Protein AF-A0A670KBK2-F1 (afdb_monomer_lite)

Foldseek 3Di:
DVVLVVLVVVLVVLVVPADPVDLVSVLVSLVSQLVSLVVVQVVLVCCVPPPVVVCCVVVVPDDDPRDSPCSVVSNVVSVVVNVVSVPDDD

Organism: Podarcis muralis (NCBI:txid64176)

Sequence (90 aa):
PKTDHFLFLVSSHQLSKTNFSNNNDFRALLQSLYATFKEFKMHEQIENEYIIGLLQQRSRTVYNVHSDNKLSEMLSLFEKGVTCLNNTPY

pLDDT: mean 79.99, std 12.38, range [40.72, 91.69]

Secondary structure (DSSP, 8-state):
-HHHHHHHHHHHHHHHH--TTSHHHHHHHHHHHHHHHHHHHHHHHHHIIIIIHHHHHHHS---SSS--TTHHHHHHHHHHHHHHHHH---

Structure (mmCIF, N/CA/C/O backbone):
data_AF-A0A670KBK2-F1
#
_entry.id   AF-A0A670KBK2-F1
#
loop_
_atom_site.group_PDB
_atom_site.id
_atom_site.type_symbol
_atom_site.label_atom_id
_atom_site.label_alt_id
_atom_site.label_comp_id
_atom_site.label_asym_id
_atom_site.label_entity_id
_atom_site.label_seq_id
_atom_site.pdbx_PDB_ins_code
_atom_site.Cartn_x
_atom_site.Cartn_y
_atom_site.Cartn_z
_atom_site.occupancy
_atom_site.B_iso_or_equiv
_atom_site.auth_seq_id
_atom_site.auth_comp_id
_atom_site.auth_asym_id
_atom_site.auth_atom_id
_atom_site.pdbx_PDB_model_num
ATOM 1 N N . PRO A 1 1 ? -9.580 8.154 6.085 1.00 52.47 1 PRO A N 1
ATOM 2 C CA . PRO A 1 1 ? -10.496 8.100 4.920 1.00 52.47 1 PRO A CA 1
ATOM 3 C C . PRO A 1 1 ? -10.217 9.104 3.776 1.00 52.47 1 PRO A C 1
ATOM 5 O O . PRO A 1 1 ? -10.366 8.722 2.622 1.00 52.47 1 PRO A O 1
ATOM 8 N N . LYS A 1 2 ? -9.875 10.385 4.033 1.00 40.72 2 LYS A N 1
ATOM 9 C CA . LYS A 1 2 ? -9.595 11.361 2.948 1.00 40.72 2 LYS A CA 1
ATOM 10 C C . LYS A 1 2 ? -8.153 11.299 2.427 1.00 40.72 2 LYS A C 1
ATOM 12 O O . LYS A 1 2 ? -7.953 11.460 1.231 1.00 40.72 2 LYS A O 1
ATOM 17 N N . THR A 1 3 ? -7.173 11.046 3.289 1.00 48.72 3 THR A N 1
ATOM 18 C CA . THR A 1 3 ? -5.746 10.924 2.933 1.00 48.72 3 THR A CA 1
ATOM 19 C C . THR A 1 3 ? -5.463 9.689 2.079 1.00 48.72 3 THR A C 1
ATOM 21 O O . THR A 1 3 ? -4.744 9.784 1.089 1.00 48.72 3 THR A O 1
ATOM 24 N N . ASP A 1 4 ? -6.129 8.573 2.373 1.00 57.47 4 ASP A N 1
ATOM 25 C CA . ASP A 1 4 ? -5.913 7.291 1.686 1.00 57.47 4 ASP A CA 1
ATOM 26 C C . ASP A 1 4 ? -6.359 7.346 0.219 1.00 57.47 4 ASP A C 1
ATOM 28 O O . ASP A 1 4 ? -5.701 6.817 -0.675 1.00 57.47 4 ASP A O 1
ATOM 32 N N . HIS A 1 5 ? -7.438 8.087 -0.047 1.00 59.34 5 HIS A N 1
ATOM 33 C CA . HIS A 1 5 ? -7.933 8.336 -1.398 1.00 59.34 5 HIS A CA 1
ATOM 34 C C . HIS A 1 5 ? -6.977 9.225 -2.212 1.00 59.34 5 HIS A C 1
ATOM 36 O O . HIS A 1 5 ? -6.802 9.011 -3.412 1.00 59.34 5 HIS A O 1
ATOM 42 N N . PHE A 1 6 ? -6.327 10.206 -1.574 1.00 56.53 6 PHE A N 1
ATOM 43 C CA . PHE A 1 6 ? -5.308 11.031 -2.231 1.00 56.53 6 PHE A CA 1
ATOM 44 C C . PHE A 1 6 ? -4.052 10.218 -2.565 1.00 56.53 6 PHE A C 1
ATOM 46 O O . PHE A 1 6 ? -3.559 10.320 -3.688 1.00 56.53 6 PHE A O 1
ATOM 53 N N . LEU A 1 7 ? -3.572 9.369 -1.650 1.00 61.50 7 LEU A N 1
ATOM 54 C CA . LEU A 1 7 ? -2.431 8.486 -1.916 1.00 61.50 7 LEU A CA 1
ATOM 55 C C . LEU A 1 7 ? -2.734 7.454 -3.012 1.00 61.50 7 LEU A C 1
ATOM 57 O O . LEU A 1 7 ? -1.921 7.275 -3.917 1.00 61.50 7 LEU A O 1
ATOM 61 N N . PHE A 1 8 ? -3.922 6.842 -3.002 1.00 66.44 8 PHE A N 1
ATOM 62 C CA . PHE A 1 8 ? -4.329 5.883 -4.034 1.00 66.44 8 PHE A CA 1
ATOM 63 C C . PHE A 1 8 ? -4.371 6.505 -5.442 1.00 66.44 8 PHE A C 1
ATOM 65 O O . PHE A 1 8 ? -3.887 5.910 -6.411 1.00 66.44 8 PHE A O 1
ATOM 72 N N . LEU A 1 9 ? -4.895 7.731 -5.568 1.00 62.91 9 LEU A N 1
ATOM 73 C CA . LEU A 1 9 ? -4.902 8.464 -6.839 1.00 62.91 9 LEU A CA 1
ATOM 74 C C . LEU A 1 9 ? -3.483 8.772 -7.340 1.00 62.91 9 LEU A C 1
ATOM 76 O O . LEU A 1 9 ? -3.222 8.669 -8.541 1.00 62.91 9 LEU A O 1
ATOM 80 N N . VAL A 1 10 ? -2.557 9.104 -6.434 1.00 64.94 10 VAL A N 1
ATOM 81 C CA . VAL A 1 10 ? -1.148 9.350 -6.777 1.00 64.94 10 VAL A CA 1
ATOM 82 C C . VAL A 1 10 ? -0.475 8.072 -7.287 1.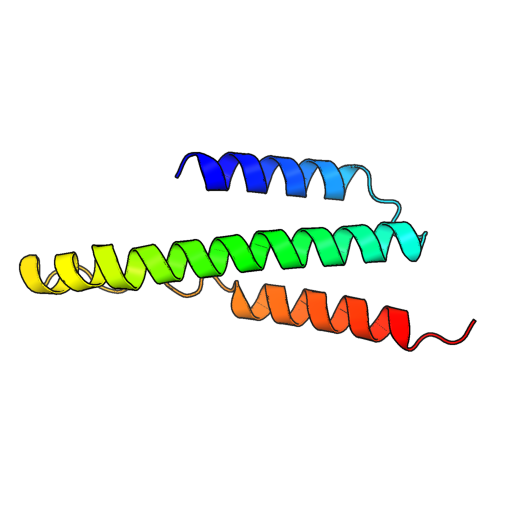00 64.94 10 VAL A C 1
ATOM 84 O O . VAL A 1 10 ? 0.198 8.119 -8.319 1.00 64.94 10 VAL A O 1
ATOM 87 N N . SER A 1 11 ? -0.707 6.920 -6.649 1.00 70.94 11 SER A N 1
ATOM 88 C CA . SER A 1 11 ? -0.158 5.633 -7.103 1.00 70.94 11 SER A CA 1
ATOM 89 C C . SER A 1 11 ? -0.682 5.228 -8.488 1.00 70.94 11 SER A C 1
ATOM 91 O O . SER A 1 11 ? 0.099 4.808 -9.342 1.00 70.94 11 SER A O 1
ATOM 93 N N . SER A 1 12 ? -1.983 5.405 -8.749 1.00 77.12 12 SER A N 1
ATOM 94 C CA . SER A 1 12 ? -2.600 5.107 -10.054 1.00 77.12 12 SER A CA 1
ATOM 95 C C . SER A 1 12 ? -2.035 5.986 -11.178 1.00 77.12 12 SER A C 1
ATOM 97 O O . SER A 1 12 ? -1.703 5.506 -12.266 1.00 77.12 12 SER A O 1
ATOM 99 N N . HIS A 1 13 ? -1.831 7.275 -10.894 1.00 80.56 13 HIS A N 1
ATOM 100 C CA . HIS A 1 13 ? -1.218 8.191 -11.847 1.00 80.56 13 HIS A CA 1
ATOM 101 C C . HIS A 1 13 ? 0.218 7.788 -12.204 1.00 80.56 13 HIS A C 1
ATOM 103 O O . HIS A 1 13 ? 0.582 7.797 -13.382 1.00 80.56 13 HIS A O 1
ATOM 109 N N . GLN A 1 14 ? 1.020 7.404 -11.208 1.00 82.19 14 GLN A N 1
ATOM 110 C CA . GLN A 1 14 ? 2.392 6.945 -11.426 1.00 82.19 14 GLN A CA 1
ATOM 111 C C . GLN A 1 14 ? 2.429 5.654 -12.251 1.00 82.19 14 GLN A C 1
ATOM 113 O O . GLN A 1 14 ? 3.123 5.617 -13.263 1.00 82.19 14 GLN A O 1
ATOM 118 N N . LEU A 1 15 ? 1.604 4.657 -11.909 1.00 85.31 15 LEU A N 1
ATOM 119 C CA . LEU A 1 15 ? 1.466 3.405 -12.667 1.00 85.31 15 LEU A CA 1
ATOM 120 C C . LEU A 1 15 ? 1.182 3.639 -14.159 1.00 85.31 15 LEU A C 1
ATOM 122 O O . LEU A 1 15 ? 1.756 2.959 -15.003 1.00 85.31 15 LEU A O 1
ATOM 126 N N . SER A 1 16 ? 0.332 4.618 -14.490 1.00 86.56 16 SER A N 1
ATOM 127 C CA . SER A 1 16 ? -0.028 4.926 -15.884 1.00 86.56 16 SER A CA 1
ATOM 128 C C . SER A 1 16 ? 1.083 5.601 -16.702 1.00 86.56 16 SER A C 1
ATOM 130 O O . SER A 1 16 ? 1.018 5.608 -17.930 1.00 86.56 16 SER A O 1
ATOM 132 N N . LYS A 1 17 ? 2.085 6.193 -16.037 1.00 87.19 17 LYS A N 1
ATOM 133 C CA . LYS A 1 17 ? 3.159 6.980 -16.667 1.00 87.19 17 LYS A CA 1
ATOM 134 C C . LYS A 1 17 ? 4.532 6.318 -16.595 1.00 87.19 17 LYS A C 1
ATOM 136 O O . LYS A 1 17 ? 5.444 6.763 -17.289 1.00 87.19 17 LYS A O 1
ATOM 141 N N . THR A 1 18 ? 4.701 5.296 -15.761 1.00 88.94 18 THR A N 1
ATOM 142 C CA . THR A 1 18 ? 5.972 4.586 -15.621 1.00 88.94 18 THR A CA 1
ATOM 143 C C . THR A 1 18 ? 6.311 3.809 -16.890 1.00 88.94 18 THR A C 1
ATOM 145 O O . THR A 1 18 ? 5.522 3.006 -17.383 1.00 88.94 18 THR A O 1
ATOM 148 N N . ASN A 1 19 ? 7.533 3.997 -17.385 1.00 89.31 19 ASN A N 1
ATOM 149 C CA . ASN A 1 19 ? 8.101 3.137 -18.411 1.00 89.31 19 ASN A CA 1
ATOM 150 C C . ASN A 1 19 ? 8.672 1.865 -17.765 1.00 89.31 19 ASN A C 1
ATOM 152 O O . ASN A 1 19 ? 9.764 1.880 -17.203 1.00 89.31 19 ASN A O 1
ATOM 156 N N . PHE A 1 20 ? 7.948 0.751 -17.872 1.00 88.19 20 PHE A N 1
ATOM 157 C CA . PHE A 1 20 ? 8.360 -0.535 -17.295 1.00 88.19 20 PHE A CA 1
ATOM 158 C C . PHE A 1 20 ? 9.603 -1.153 -17.953 1.00 88.19 20 PHE A C 1
ATOM 160 O O . PHE A 1 20 ? 10.227 -2.024 -17.354 1.00 88.19 20 PHE A O 1
ATOM 167 N N . SER A 1 21 ? 9.990 -0.699 -19.150 1.00 88.12 21 SER A N 1
ATOM 168 C CA . SER A 1 21 ? 11.225 -1.135 -19.817 1.00 88.12 21 SER A CA 1
ATOM 169 C C . SER A 1 21 ? 12.464 -0.379 -19.323 1.00 88.12 21 SER A C 1
ATOM 171 O O . SER A 1 21 ? 13.585 -0.789 -19.611 1.00 88.12 21 SER A O 1
ATOM 173 N N . ASN A 1 22 ? 12.285 0.735 -18.603 1.00 89.50 22 ASN A N 1
ATOM 174 C CA . ASN A 1 22 ? 13.372 1.486 -17.986 1.00 89.50 22 ASN A CA 1
ATOM 175 C C . ASN A 1 22 ? 13.524 1.059 -16.521 1.00 89.50 22 ASN A C 1
ATOM 177 O O . ASN A 1 22 ? 12.683 1.373 -15.679 1.00 89.50 22 ASN A O 1
ATOM 181 N N . ASN A 1 23 ? 14.637 0.395 -16.201 1.00 87.81 23 ASN A N 1
ATOM 182 C CA . ASN A 1 23 ? 14.919 -0.092 -14.848 1.00 87.81 23 ASN A CA 1
ATOM 183 C C . ASN A 1 23 ? 14.899 1.019 -13.786 1.00 87.81 23 ASN A C 1
ATOM 185 O O . ASN A 1 23 ? 14.501 0.764 -12.649 1.00 87.81 23 ASN A O 1
ATOM 189 N N . ASN A 1 24 ? 15.286 2.249 -14.139 1.00 87.75 24 ASN A N 1
ATOM 190 C CA . ASN A 1 24 ? 15.256 3.376 -13.207 1.00 87.75 24 ASN A CA 1
ATOM 191 C C . ASN A 1 24 ? 13.820 3.830 -12.916 1.00 87.75 24 ASN A C 1
ATOM 193 O O . ASN A 1 24 ? 13.467 4.012 -11.750 1.00 87.75 24 ASN A O 1
ATOM 197 N N . ASP A 1 25 ? 12.980 3.948 -13.948 1.00 87.56 25 ASP A N 1
ATOM 198 C CA . ASP A 1 25 ? 11.574 4.346 -13.791 1.00 87.56 25 ASP A CA 1
ATOM 199 C C . ASP A 1 25 ? 10.785 3.266 -13.040 1.00 87.56 25 ASP A C 1
ATOM 201 O O . ASP A 1 25 ? 9.979 3.571 -12.158 1.00 87.56 25 ASP A O 1
ATOM 205 N N . PHE A 1 26 ? 11.060 1.992 -13.334 1.00 87.75 26 PHE A N 1
ATOM 206 C CA . PHE A 1 26 ? 10.452 0.866 -12.635 1.00 87.75 26 PHE A CA 1
ATOM 207 C C . PHE A 1 26 ? 10.888 0.795 -11.163 1.00 87.75 26 PHE A C 1
ATOM 209 O O . PHE A 1 26 ? 10.049 0.617 -10.278 1.00 87.75 26 PHE A O 1
ATOM 216 N N . ARG A 1 27 ? 12.175 1.022 -10.861 1.00 89.12 27 ARG A N 1
ATOM 217 C CA . ARG A 1 27 ? 12.670 1.111 -9.477 1.00 89.12 27 ARG A CA 1
ATOM 218 C C . ARG A 1 27 ? 12.009 2.255 -8.710 1.00 89.12 27 ARG A C 1
ATOM 220 O O . ARG A 1 27 ? 11.581 2.046 -7.575 1.00 89.12 27 ARG A O 1
ATOM 227 N N . ALA A 1 28 ? 11.919 3.440 -9.315 1.00 88.94 28 ALA A N 1
ATOM 228 C CA . ALA A 1 28 ? 11.287 4.604 -8.699 1.00 88.94 28 ALA A CA 1
ATOM 229 C C . ALA A 1 28 ? 9.805 4.337 -8.386 1.00 88.94 28 ALA A C 1
ATOM 231 O O . ALA A 1 28 ? 9.334 4.668 -7.296 1.00 88.94 28 ALA A O 1
ATOM 232 N N . LEU A 1 29 ? 9.093 3.660 -9.295 1.00 89.69 29 LEU A N 1
ATOM 233 C CA . LEU A 1 29 ? 7.719 3.222 -9.059 1.00 89.69 29 LEU A CA 1
ATOM 234 C C . LEU A 1 29 ? 7.626 2.254 -7.871 1.00 89.69 29 LEU A C 1
ATOM 236 O O . LEU A 1 29 ? 6.805 2.471 -6.983 1.00 89.69 29 LEU A O 1
ATOM 240 N N . LEU A 1 30 ? 8.463 1.211 -7.823 1.00 90.12 30 LEU A N 1
ATOM 241 C CA . LEU A 1 30 ? 8.436 0.230 -6.731 1.00 90.12 30 LEU A CA 1
ATOM 242 C C . LEU A 1 30 ? 8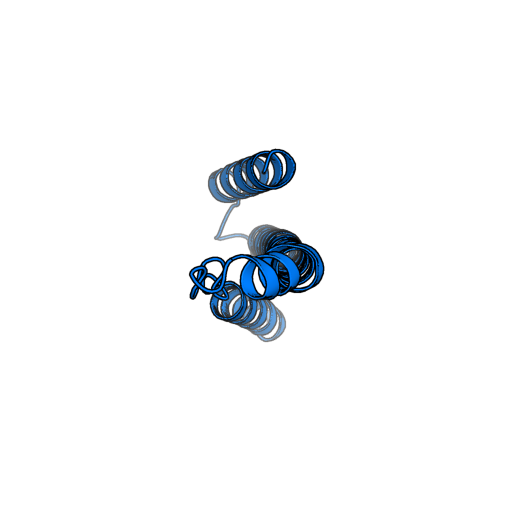.724 0.868 -5.367 1.00 90.12 30 LEU A C 1
ATOM 244 O O . LEU A 1 30 ? 8.061 0.540 -4.387 1.00 90.12 30 LEU A O 1
ATOM 248 N N . GLN A 1 31 ? 9.677 1.800 -5.299 1.00 88.56 31 GLN A N 1
ATOM 249 C CA . GLN A 1 31 ? 9.976 2.537 -4.070 1.00 88.56 31 GLN A CA 1
ATOM 250 C C . GLN A 1 31 ? 8.801 3.420 -3.634 1.00 88.56 31 GLN A C 1
ATOM 252 O O . GLN A 1 31 ? 8.467 3.447 -2.449 1.00 88.56 31 GLN A O 1
ATOM 257 N N . SER A 1 32 ? 8.156 4.100 -4.586 1.00 89.75 32 SER A N 1
ATOM 258 C CA . SER A 1 32 ? 6.966 4.913 -4.323 1.00 89.75 32 SER A CA 1
ATOM 259 C C . SER A 1 32 ? 5.810 4.057 -3.795 1.00 89.75 32 SER A C 1
ATOM 261 O O . SER A 1 32 ? 5.276 4.335 -2.723 1.00 89.75 32 SER A O 1
ATOM 263 N N . LEU A 1 33 ? 5.492 2.949 -4.478 1.00 89.62 33 LEU A N 1
ATOM 264 C CA . LEU A 1 33 ? 4.460 2.000 -4.050 1.00 89.62 33 LEU A CA 1
ATOM 265 C C . LEU A 1 33 ? 4.762 1.411 -2.669 1.00 89.62 33 LEU A C 1
ATOM 267 O O . LEU A 1 33 ? 3.871 1.337 -1.828 1.00 89.62 33 LEU A O 1
ATOM 271 N N . TYR A 1 34 ? 6.016 1.046 -2.399 1.00 89.56 34 TYR A N 1
ATOM 272 C CA . TYR A 1 34 ? 6.419 0.546 -1.088 1.00 89.56 34 TYR A CA 1
ATOM 273 C C . TYR A 1 34 ? 6.183 1.583 0.020 1.00 89.56 34 TYR A C 1
ATOM 275 O O . TYR A 1 34 ? 5.623 1.249 1.064 1.00 89.56 34 TYR A O 1
ATOM 283 N N . ALA A 1 35 ? 6.556 2.847 -0.207 1.00 88.19 35 ALA A N 1
ATOM 284 C CA . ALA A 1 35 ? 6.325 3.922 0.757 1.00 88.19 35 ALA A CA 1
ATOM 285 C C . ALA A 1 35 ? 4.825 4.153 1.012 1.00 88.19 35 ALA A C 1
ATOM 287 O O . ALA A 1 35 ? 4.406 4.194 2.167 1.00 88.19 35 ALA A O 1
ATOM 288 N N . THR A 1 36 ? 4.013 4.218 -0.048 1.00 87.56 36 THR A N 1
ATOM 289 C CA . THR A 1 36 ? 2.551 4.364 0.044 1.00 87.56 36 THR A CA 1
ATOM 290 C C . THR A 1 36 ? 1.915 3.216 0.830 1.00 87.56 36 THR A C 1
ATOM 292 O O . THR A 1 36 ? 1.154 3.449 1.766 1.00 87.56 36 THR A O 1
ATOM 295 N N . PHE A 1 37 ? 2.248 1.965 0.509 1.00 87.69 37 PHE A N 1
ATOM 296 C CA . PHE A 1 37 ? 1.650 0.805 1.179 1.00 87.69 37 PHE A CA 1
ATOM 297 C C . PHE A 1 37 ? 2.122 0.655 2.628 1.00 87.69 37 PHE A C 1
ATOM 299 O O . PHE A 1 37 ? 1.381 0.149 3.470 1.00 87.69 37 PHE A O 1
ATOM 306 N N . LYS A 1 38 ? 3.331 1.131 2.949 1.00 88.44 38 LYS A N 1
ATOM 307 C CA . LYS A 1 38 ? 3.797 1.220 4.335 1.00 88.44 38 LYS A CA 1
ATOM 308 C C . LYS A 1 38 ? 2.975 2.239 5.124 1.00 88.44 38 LYS A C 1
ATOM 310 O O . LYS A 1 38 ? 2.651 1.979 6.279 1.00 88.44 38 LYS A O 1
ATOM 315 N N . GLU A 1 39 ? 2.615 3.359 4.501 1.00 88.06 39 GLU A N 1
ATOM 316 C CA . GLU A 1 39 ? 1.724 4.347 5.107 1.00 88.06 39 GLU A CA 1
ATOM 317 C C . GLU A 1 39 ? 0.329 3.759 5.351 1.00 88.06 39 GLU A C 1
ATOM 319 O O . GLU A 1 39 ? -0.174 3.857 6.465 1.00 88.06 39 GLU A O 1
ATOM 324 N N . PHE A 1 40 ? -0.253 3.054 4.374 1.00 85.06 40 PHE A N 1
ATOM 325 C CA . PHE A 1 40 ? -1.536 2.360 4.560 1.00 85.06 40 PHE A CA 1
ATOM 326 C C . PHE A 1 40 ? -1.496 1.354 5.708 1.00 85.06 40 PHE A C 1
ATOM 328 O O . PHE A 1 40 ? -2.404 1.327 6.534 1.00 85.06 40 PHE A O 1
ATOM 335 N N . LYS A 1 41 ? -0.414 0.578 5.817 1.00 86.50 41 LYS A N 1
ATOM 336 C CA . LYS A 1 41 ? -0.255 -0.378 6.915 1.00 86.50 41 LYS A CA 1
ATOM 337 C C . LYS A 1 41 ? -0.175 0.322 8.271 1.00 86.50 41 LYS A C 1
ATOM 339 O O . LYS A 1 41 ? -0.771 -0.147 9.234 1.00 86.50 41 LYS A O 1
ATOM 344 N N . MET A 1 42 ? 0.532 1.448 8.348 1.00 88.31 42 MET A N 1
ATOM 345 C CA . MET A 1 42 ? 0.597 2.256 9.565 1.00 88.31 42 MET A CA 1
ATOM 346 C C . MET A 1 42 ? -0.775 2.846 9.924 1.00 88.31 42 MET A C 1
ATOM 348 O O . MET A 1 42 ? -1.157 2.796 11.091 1.00 88.31 42 MET A O 1
ATOM 352 N N . HIS A 1 43 ? -1.529 3.358 8.945 1.00 85.81 43 HIS A N 1
ATOM 353 C CA . HIS A 1 43 ? -2.897 3.848 9.162 1.00 85.81 43 HIS A CA 1
ATOM 354 C C . HIS A 1 43 ? -3.797 2.741 9.718 1.00 85.81 43 HIS A C 1
ATOM 356 O O . HIS A 1 43 ? -4.426 2.941 10.755 1.00 85.81 43 HIS A O 1
ATOM 362 N N . GLU A 1 44 ? -3.778 1.546 9.122 1.00 83.88 44 GLU A N 1
ATOM 363 C CA . GLU A 1 44 ? -4.540 0.400 9.637 1.00 83.88 44 GLU A CA 1
ATOM 364 C C . GLU A 1 44 ? -4.114 -0.012 11.052 1.00 83.88 44 GL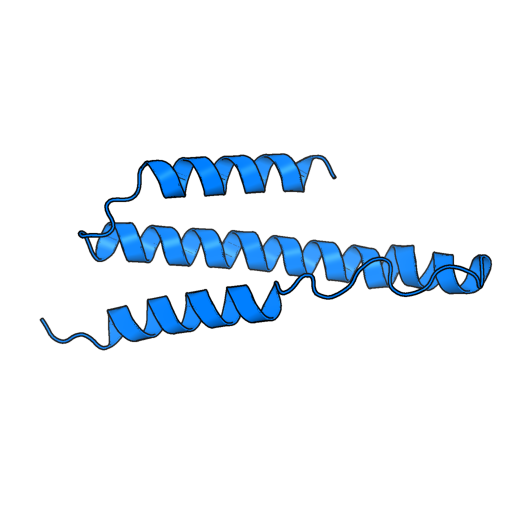U A C 1
ATOM 366 O O . GLU A 1 44 ? -4.960 -0.380 11.866 1.00 83.88 44 GLU A O 1
ATOM 371 N N . GLN A 1 45 ? -2.818 0.049 11.377 1.00 86.75 45 GLN A N 1
ATOM 372 C CA . GLN A 1 45 ? -2.326 -0.248 12.727 1.00 86.75 45 GLN A CA 1
ATOM 373 C C . GLN A 1 45 ? -2.848 0.759 13.757 1.00 86.75 45 GLN A C 1
ATOM 375 O O . GLN A 1 45 ? -3.334 0.349 14.810 1.00 86.75 45 GLN A O 1
ATOM 380 N N . ILE A 1 46 ? -2.806 2.054 13.436 1.00 88.25 46 ILE A N 1
ATOM 381 C CA . ILE A 1 46 ? -3.321 3.123 14.302 1.00 88.25 46 ILE A CA 1
ATOM 382 C C . ILE A 1 46 ? -4.831 2.958 14.512 1.00 88.25 46 ILE A C 1
ATOM 384 O O . ILE A 1 46 ? -5.310 3.024 15.645 1.00 88.25 46 ILE A O 1
ATOM 388 N N . GLU A 1 47 ? -5.592 2.715 13.443 1.00 86.62 47 GLU A N 1
ATOM 389 C CA . GLU A 1 47 ? -7.039 2.496 13.534 1.00 86.62 47 GLU A CA 1
ATOM 390 C C . GLU A 1 47 ? -7.365 1.253 14.376 1.00 86.62 47 GLU A C 1
ATOM 392 O O . GLU A 1 47 ? -8.245 1.300 15.241 1.00 86.62 47 GLU A O 1
ATOM 397 N N . ASN A 1 48 ? -6.621 0.161 14.194 1.00 85.50 48 ASN A N 1
ATOM 398 C CA . ASN A 1 48 ? -6.808 -1.060 14.970 1.00 85.50 48 ASN A CA 1
ATOM 399 C C . ASN A 1 48 ? -6.534 -0.863 16.466 1.00 85.50 48 ASN A C 1
ATOM 401 O O . ASN A 1 48 ? -7.344 -1.282 17.298 1.00 85.50 48 ASN A O 1
ATOM 405 N N . GLU A 1 49 ? -5.424 -0.209 16.807 1.00 87.12 49 GLU A N 1
ATO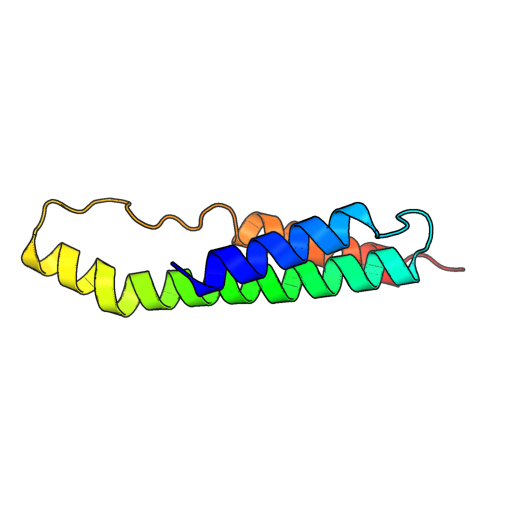M 406 C CA . GLU A 1 49 ? -4.995 -0.016 18.193 1.00 87.12 49 GLU A CA 1
ATOM 407 C C . GLU A 1 49 ? -5.899 0.969 18.945 1.00 87.12 49 GLU A C 1
ATOM 409 O O . GLU A 1 49 ? -6.366 0.674 20.047 1.00 87.12 49 GLU A O 1
ATOM 414 N N . TYR A 1 50 ? -6.195 2.123 18.342 1.00 87.56 50 TYR A N 1
ATOM 415 C CA . TYR A 1 50 ? -6.850 3.224 19.051 1.00 87.56 50 TYR A CA 1
ATOM 416 C C . TYR A 1 50 ? -8.359 3.308 18.833 1.00 87.56 50 TYR A C 1
ATOM 418 O O . TYR A 1 50 ? -9.047 3.924 19.647 1.00 87.56 50 TYR A O 1
ATOM 426 N N . ILE A 1 51 ? -8.898 2.716 17.765 1.00 87.75 51 ILE A N 1
ATOM 427 C CA . ILE A 1 51 ? -10.328 2.814 17.442 1.00 87.75 51 ILE A CA 1
ATOM 428 C C . ILE A 1 51 ? -10.995 1.451 17.587 1.00 87.75 51 ILE A C 1
ATOM 430 O O . ILE A 1 51 ? -11.907 1.300 18.405 1.00 87.75 51 ILE A O 1
ATOM 434 N N . ILE A 1 52 ? -10.545 0.450 16.827 1.00 85.69 52 ILE A N 1
ATOM 435 C CA . ILE A 1 52 ? -11.219 -0.852 16.768 1.00 85.69 52 ILE A CA 1
ATOM 436 C C . ILE A 1 52 ? -11.107 -1.590 18.098 1.00 85.69 52 ILE A C 1
ATOM 438 O O . ILE A 1 52 ? -12.129 -2.070 18.583 1.00 85.69 52 ILE A O 1
ATOM 442 N N . GLY A 1 53 ? -9.938 -1.605 18.745 1.00 83.62 53 GLY A N 1
ATOM 443 C CA . GLY A 1 53 ? -9.776 -2.232 20.062 1.00 83.62 53 GLY A CA 1
ATOM 444 C C . GLY A 1 53 ? -10.756 -1.688 21.114 1.00 83.62 53 GLY A C 1
ATOM 445 O O . GLY A 1 53 ? -11.453 -2.452 21.788 1.00 83.62 53 GLY A O 1
ATOM 446 N N . LEU A 1 54 ? -10.898 -0.359 21.199 1.00 87.56 54 LEU A N 1
ATOM 447 C CA . LEU A 1 54 ? -11.846 0.293 22.114 1.00 87.56 54 LEU A CA 1
ATOM 448 C C . LEU A 1 54 ? -13.305 0.019 21.731 1.00 87.56 54 LEU A C 1
ATOM 450 O O . LEU A 1 54 ? -14.156 -0.213 22.597 1.00 87.56 54 LEU A O 1
ATOM 454 N N . LEU A 1 55 ? -13.612 0.048 20.435 1.00 87.38 55 LEU A N 1
ATOM 455 C CA . LEU A 1 55 ? -14.955 -0.207 19.931 1.00 87.38 55 LEU A CA 1
ATOM 456 C C . LEU A 1 55 ? -15.384 -1.658 20.193 1.00 87.38 55 LEU A C 1
ATOM 458 O O . LEU A 1 55 ? -16.514 -1.891 20.624 1.00 87.38 55 LEU A O 1
ATOM 462 N N . GLN A 1 56 ? -14.483 -2.623 20.008 1.00 84.81 56 GLN A N 1
ATOM 463 C CA . GLN A 1 56 ? -14.708 -4.034 20.318 1.00 84.81 56 GLN A CA 1
ATOM 464 C C . GLN A 1 56 ? -15.020 -4.243 21.797 1.00 84.81 56 GLN A C 1
ATOM 466 O O . GLN A 1 56 ? -15.997 -4.921 22.126 1.00 84.81 56 GLN A O 1
ATOM 471 N N . GLN A 1 57 ? -14.253 -3.604 22.685 1.00 83.81 57 GLN A N 1
ATOM 472 C CA . GLN A 1 57 ? -14.478 -3.679 24.127 1.00 83.81 57 GLN A CA 1
ATOM 473 C C . GLN A 1 57 ? -15.878 -3.178 24.524 1.00 83.81 57 GLN A C 1
ATOM 475 O O . GLN A 1 57 ? -16.525 -3.771 25.391 1.00 83.81 57 GLN A O 1
ATOM 480 N N . ARG A 1 58 ? -16.354 -2.098 23.889 1.00 88.56 58 ARG A N 1
ATOM 481 C CA . ARG A 1 58 ? -17.642 -1.459 24.208 1.00 88.56 58 ARG A CA 1
ATOM 482 C C . ARG A 1 58 ? -18.841 -2.142 23.555 1.00 88.56 58 ARG A C 1
ATOM 484 O O . ARG A 1 58 ? -19.871 -2.297 24.199 1.00 88.56 58 ARG A O 1
ATOM 491 N N . SER A 1 59 ? -18.715 -2.528 22.288 1.00 85.75 59 SER A N 1
ATOM 492 C CA . SER A 1 59 ? -19.833 -3.017 21.476 1.00 85.75 59 SER A CA 1
ATOM 493 C C . SER A 1 59 ? -20.006 -4.534 21.548 1.00 85.75 59 SER A C 1
ATOM 495 O O . SER A 1 59 ? -21.114 -5.022 21.363 1.00 85.75 59 SER A O 1
ATOM 497 N N . ARG A 1 60 ? -18.926 -5.298 21.787 1.00 75.81 60 ARG A N 1
ATOM 498 C CA . ARG A 1 60 ? -18.891 -6.779 21.780 1.00 75.81 60 ARG A CA 1
ATOM 499 C C . ARG A 1 60 ? -19.459 -7.460 20.520 1.00 75.81 60 ARG A C 1
ATOM 501 O O . ARG A 1 60 ? -19.638 -8.669 20.523 1.00 75.81 60 ARG A O 1
ATOM 508 N N . THR A 1 61 ? -19.722 -6.709 19.453 1.00 75.38 61 THR A N 1
ATOM 509 C CA . THR A 1 61 ? -20.316 -7.181 18.187 1.00 75.38 61 THR A CA 1
ATOM 510 C C . THR A 1 61 ? -19.432 -6.906 16.970 1.00 75.38 61 THR A C 1
ATOM 512 O O . THR A 1 61 ? -19.781 -7.271 15.851 1.00 75.38 61 THR A O 1
ATOM 515 N N . VAL A 1 62 ? -18.287 -6.251 17.174 1.00 67.19 62 VAL A N 1
ATOM 516 C CA . VAL A 1 62 ? -17.360 -5.853 16.112 1.00 67.19 62 VAL A CA 1
ATOM 517 C C . VAL A 1 62 ? -16.302 -6.941 15.952 1.00 67.19 62 VAL A C 1
ATOM 519 O O . VAL A 1 62 ? -15.420 -7.093 16.791 1.00 67.19 62 VAL A O 1
ATOM 522 N N . TYR A 1 63 ? -16.372 -7.698 14.863 1.00 59.41 63 TYR A N 1
ATOM 523 C CA . TYR A 1 63 ? -15.400 -8.740 14.534 1.00 59.41 63 TYR A CA 1
ATOM 524 C C . TYR A 1 63 ? -14.798 -8.446 13.158 1.00 59.41 63 TYR A C 1
ATOM 526 O O . TYR A 1 63 ? -15.529 -8.118 12.229 1.00 59.41 63 TYR A O 1
ATOM 534 N N . ASN A 1 64 ? -13.474 -8.569 13.031 1.00 63.06 64 ASN A N 1
ATOM 535 C CA . ASN A 1 64 ? -12.740 -8.570 11.755 1.00 63.06 64 ASN A CA 1
ATOM 536 C C . ASN A 1 64 ? -12.959 -7.359 10.824 1.00 63.06 64 ASN A C 1
ATOM 538 O O . ASN A 1 64 ? -13.015 -7.530 9.610 1.00 63.06 64 ASN A O 1
ATOM 542 N N . VAL A 1 65 ? -13.081 -6.139 11.354 1.00 61.38 65 VAL A N 1
ATOM 543 C CA . VAL A 1 65 ? -13.402 -4.969 10.508 1.00 61.38 65 VAL A CA 1
ATOM 544 C C . VAL A 1 65 ? -12.182 -4.410 9.762 1.00 61.38 65 VAL A C 1
ATOM 546 O O . VAL A 1 65 ? -12.338 -3.875 8.672 1.00 61.38 65 VAL A O 1
ATOM 549 N N . HIS A 1 66 ? -10.970 -4.598 10.292 1.00 62.53 66 HIS A N 1
ATOM 550 C CA . HIS A 1 66 ? -9.714 -4.171 9.664 1.00 62.53 66 HIS A CA 1
ATOM 551 C C . HIS A 1 66 ? -8.711 -5.333 9.645 1.00 62.53 66 HIS A C 1
ATOM 553 O O . HIS A 1 66 ? -7.842 -5.457 10.508 1.00 62.53 66 HIS A O 1
ATOM 559 N N . SER A 1 67 ? -8.880 -6.245 8.686 1.00 66.88 67 SER A N 1
ATOM 560 C CA . SER A 1 67 ? -7.856 -7.235 8.327 1.00 66.88 67 SER A CA 1
ATOM 561 C C . SER A 1 67 ? -6.654 -6.564 7.651 1.00 66.88 67 SER A C 1
ATOM 563 O O . SER A 1 67 ? -6.840 -5.519 7.048 1.00 66.88 67 SER A O 1
ATOM 565 N N . ASP A 1 68 ? -5.481 -7.218 7.640 1.00 70.38 68 ASP A N 1
ATOM 566 C CA . ASP A 1 68 ? -4.215 -6.769 6.999 1.00 70.38 68 ASP A CA 1
ATOM 567 C C . ASP A 1 68 ? -4.331 -6.429 5.491 1.00 70.38 68 ASP A C 1
ATOM 569 O O . ASP A 1 68 ? -3.328 -6.110 4.867 1.00 70.38 68 ASP A O 1
ATOM 573 N N . ASN A 1 69 ? -5.520 -6.549 4.876 1.00 73.50 69 ASN A N 1
ATOM 574 C CA . ASN A 1 69 ? -5.868 -6.167 3.497 1.00 73.50 69 ASN A CA 1
ATOM 575 C C . ASN A 1 69 ? -4.835 -6.567 2.429 1.00 73.50 69 ASN A C 1
ATOM 577 O O . ASN A 1 69 ? -4.715 -5.937 1.380 1.00 73.50 69 ASN A O 1
ATOM 581 N N . LYS A 1 70 ? -4.094 -7.651 2.695 1.00 83.31 70 LYS A N 1
ATOM 582 C CA . LYS A 1 70 ? -2.945 -8.118 1.908 1.00 83.31 70 LYS A CA 1
ATOM 583 C C . LYS A 1 70 ? -1.822 -7.079 1.757 1.00 83.31 70 LYS A C 1
ATOM 585 O O . LYS A 1 70 ? -0.948 -7.248 0.911 1.00 83.31 70 LYS A O 1
ATOM 590 N N . LEU A 1 71 ? -1.782 -6.033 2.583 1.00 84.88 71 LEU A N 1
ATOM 591 C CA . LEU A 1 71 ? -0.730 -5.017 2.578 1.00 84.88 71 LEU A CA 1
ATOM 592 C C . LEU A 1 71 ? 0.641 -5.644 2.825 1.00 84.88 71 LEU A C 1
ATOM 594 O O . LEU A 1 71 ? 1.604 -5.299 2.142 1.00 84.88 71 LEU A O 1
ATOM 598 N N . SER A 1 72 ? 0.733 -6.610 3.742 1.00 86.56 72 SER A N 1
ATOM 599 C CA . SER A 1 72 ? 1.985 -7.332 3.990 1.00 86.56 72 SER A CA 1
ATOM 600 C C . SER A 1 72 ? 2.446 -8.144 2.772 1.00 86.56 72 SER A C 1
ATOM 602 O O . SER A 1 72 ? 3.638 -8.175 2.467 1.00 86.56 72 SER A O 1
ATOM 604 N N . GLU A 1 73 ? 1.512 -8.757 2.040 1.00 89.44 73 GLU A N 1
ATOM 605 C CA . GLU A 1 73 ? 1.799 -9.495 0.802 1.00 89.44 73 GLU A CA 1
ATOM 606 C C . GLU A 1 73 ? 2.297 -8.549 -0.303 1.00 89.44 73 GLU A C 1
ATOM 608 O O . GLU A 1 73 ? 3.323 -8.814 -0.934 1.00 89.44 73 GLU A O 1
ATOM 613 N N . MET A 1 74 ? 1.631 -7.404 -0.480 1.00 90.19 74 MET A N 1
ATOM 614 C CA . MET A 1 74 ? 2.009 -6.388 -1.467 1.00 90.19 74 MET A CA 1
ATOM 615 C C . MET A 1 74 ? 3.374 -5.760 -1.159 1.00 90.19 74 MET A C 1
ATOM 617 O O . MET A 1 74 ? 4.198 -5.610 -2.059 1.00 90.19 74 MET A O 1
ATOM 621 N N . LEU A 1 75 ? 3.668 -5.461 0.110 1.00 90.81 75 LEU A N 1
ATOM 622 C CA . LEU A 1 75 ? 4.986 -4.967 0.524 1.00 90.81 75 LEU A CA 1
ATOM 623 C C . LEU A 1 75 ? 6.095 -5.985 0.221 1.00 90.81 75 LEU A C 1
ATOM 625 O O . LEU A 1 75 ? 7.132 -5.605 -0.325 1.00 90.81 75 LEU A O 1
ATOM 629 N N . SER A 1 76 ? 5.859 -7.274 0.496 1.00 91.25 76 SER A N 1
ATOM 630 C CA . SER A 1 76 ? 6.808 -8.344 0.154 1.00 91.25 76 SER A CA 1
ATOM 631 C C . SER A 1 76 ? 7.033 -8.453 -1.358 1.00 91.25 76 SER A C 1
ATOM 633 O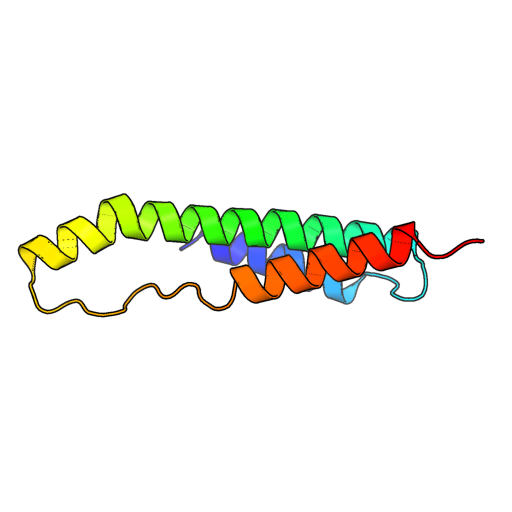 O . SER A 1 76 ? 8.163 -8.664 -1.804 1.00 91.25 76 SER A O 1
ATOM 635 N N . LEU A 1 77 ? 5.980 -8.283 -2.163 1.00 91.69 77 LEU A N 1
ATO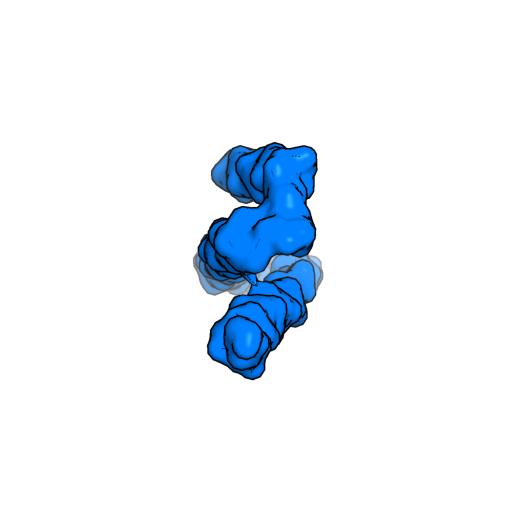M 636 C CA . LEU A 1 77 ? 6.080 -8.270 -3.622 1.00 91.69 77 LEU A CA 1
ATOM 637 C C . LEU A 1 77 ? 6.985 -7.128 -4.110 1.00 91.69 77 LEU A C 1
ATOM 639 O O . LEU A 1 77 ? 7.869 -7.353 -4.938 1.00 91.69 77 LEU A O 1
ATOM 643 N N . PHE A 1 78 ? 6.799 -5.918 -3.578 1.00 90.38 78 PHE A N 1
ATOM 644 C CA . PHE A 1 78 ? 7.603 -4.758 -3.967 1.00 90.38 78 PHE A CA 1
ATOM 645 C C . PHE A 1 78 ? 9.071 -4.911 -3.557 1.00 90.38 78 PHE A C 1
ATOM 647 O O . PHE A 1 78 ? 9.964 -4.628 -4.356 1.00 90.38 78 PHE A O 1
ATOM 654 N N . GLU A 1 79 ? 9.339 -5.420 -2.354 1.00 89.81 79 GLU A N 1
ATOM 655 C CA . GLU A 1 79 ? 10.699 -5.664 -1.861 1.00 89.81 79 GLU A CA 1
ATOM 656 C C . GLU A 1 79 ? 11.445 -6.712 -2.702 1.00 89.81 79 GLU A C 1
ATOM 658 O O . GLU A 1 79 ? 12.618 -6.523 -3.050 1.00 89.81 79 GLU A O 1
ATOM 663 N N . LYS A 1 80 ? 10.747 -7.777 -3.120 1.00 90.81 80 LYS A N 1
ATOM 664 C CA . LYS A 1 80 ? 11.280 -8.756 -4.078 1.00 90.81 80 LYS A CA 1
ATOM 665 C C . LYS A 1 80 ? 11.608 -8.094 -5.414 1.00 90.81 80 LYS A C 1
ATOM 667 O O . LYS A 1 80 ? 12.708 -8.293 -5.924 1.00 90.81 80 LYS A O 1
ATOM 672 N N . GLY A 1 81 ? 10.706 -7.264 -5.942 1.00 87.06 81 GLY A N 1
ATOM 673 C CA . GLY A 1 81 ? 10.932 -6.515 -7.181 1.00 87.06 81 GLY A CA 1
ATOM 674 C C . GLY A 1 81 ? 12.183 -5.631 -7.125 1.00 87.06 81 GLY A C 1
ATOM 675 O O . GLY A 1 81 ? 13.016 -5.683 -8.028 1.00 87.06 81 GLY A O 1
ATOM 676 N N . VAL A 1 82 ? 12.370 -4.876 -6.035 1.00 85.44 82 VAL A N 1
ATOM 677 C CA . VAL A 1 82 ? 13.558 -4.023 -5.840 1.00 85.44 82 VAL A CA 1
ATOM 678 C C . VAL A 1 82 ? 14.834 -4.861 -5.726 1.00 85.44 82 VAL A C 1
ATOM 680 O O . VAL A 1 82 ? 15.850 -4.522 -6.330 1.00 85.44 82 VAL A O 1
ATOM 683 N N . THR A 1 83 ? 14.790 -5.968 -4.984 1.00 86.12 83 THR A N 1
ATOM 684 C CA . THR A 1 83 ? 15.937 -6.874 -4.821 1.00 86.12 83 THR A CA 1
ATOM 685 C C . THR A 1 83 ? 16.365 -7.497 -6.150 1.00 86.12 83 THR A C 1
ATOM 687 O O . THR A 1 83 ? 17.558 -7.545 -6.446 1.00 86.12 83 THR A O 1
ATOM 690 N N . CYS A 1 84 ? 15.413 -7.916 -6.986 1.00 83.31 84 CYS A N 1
ATOM 691 C CA . CYS A 1 84 ? 15.698 -8.445 -8.319 1.00 83.31 84 CYS A CA 1
ATOM 692 C C . CYS A 1 84 ? 16.425 -7.426 -9.210 1.00 83.31 84 CYS A C 1
ATOM 694 O O . CYS A 1 84 ? 17.391 -7.796 -9.870 1.00 83.31 84 CYS A O 1
ATOM 696 N N . LEU A 1 85 ? 16.027 -6.149 -9.175 1.00 79.50 85 LEU A N 1
ATOM 697 C CA . LEU A 1 85 ? 16.685 -5.080 -9.943 1.00 79.50 85 LEU A CA 1
ATOM 698 C C . LEU A 1 85 ? 18.105 -4.762 -9.457 1.00 79.50 85 LEU A C 1
ATOM 700 O O . LEU A 1 85 ? 18.937 -4.313 -10.237 1.00 79.50 85 LEU A O 1
ATOM 704 N N . ASN A 1 86 ? 18.393 -4.972 -8.171 1.00 76.25 86 ASN A N 1
ATOM 705 C CA . ASN A 1 86 ? 19.740 -4.773 -7.630 1.00 76.25 86 ASN A CA 1
ATOM 706 C C . ASN A 1 86 ? 20.695 -5.926 -7.987 1.00 76.25 86 ASN A C 1
ATOM 708 O O . ASN A 1 86 ? 21.906 -5.732 -7.960 1.00 76.25 86 ASN A O 1
ATOM 712 N N . ASN A 1 87 ? 20.157 -7.108 -8.310 1.00 69.44 87 ASN A N 1
ATOM 713 C CA . ASN A 1 87 ? 20.927 -8.323 -8.585 1.00 69.44 87 ASN A CA 1
ATOM 714 C C . ASN A 1 87 ? 21.108 -8.625 -10.081 1.00 69.44 87 ASN A C 1
ATOM 716 O O . ASN A 1 87 ? 21.777 -9.602 -10.410 1.00 69.44 87 ASN A O 1
ATOM 720 N N . THR A 1 88 ? 20.530 -7.836 -10.991 1.00 57.69 88 THR A N 1
ATOM 721 C CA . THR A 1 88 ? 20.815 -7.936 -12.430 1.00 57.69 88 THR A CA 1
ATOM 722 C C . THR A 1 88 ? 22.178 -7.301 -12.730 1.00 57.69 88 THR A C 1
ATOM 724 O O . THR A 1 88 ? 22.292 -6.078 -12.609 1.00 57.69 88 THR A O 1
ATOM 727 N N . PRO A 1 89 ? 23.212 -8.085 -13.098 1.00 51.06 89 PRO A N 1
ATOM 728 C CA . PRO A 1 89 ? 24.460 -7.523 -13.591 1.00 51.06 89 PRO A CA 1
ATOM 729 C C . PRO A 1 89 ? 24.197 -6.881 -14.959 1.00 51.06 89 PRO A C 1
ATOM 731 O O . PRO A 1 89 ? 23.413 -7.419 -15.742 1.00 51.06 89 PRO A O 1
ATOM 734 N N . TYR A 1 90 ? 24.813 -5.720 -15.197 1.00 51.22 90 TYR A N 1
ATOM 735 C CA . TYR A 1 90 ? 24.807 -5.021 -16.487 1.00 51.22 90 TYR A CA 1
ATOM 736 C C . TYR A 1 90 ? 25.235 -5.926 -17.645 1.00 51.22 90 TYR A C 1
ATOM 738 O O . TYR A 1 90 ? 26.189 -6.714 -17.447 1.00 51.22 90 TYR A O 1
#

Radius of gyration: 16.84 Å; chains: 1; bounding box: 45×21×44 Å